Protein AF-A0A4S2GXY6-F1 (afdb_monomer_lite)

Structure (mmCIF, N/CA/C/O backbone):
data_AF-A0A4S2GXY6-F1
#
_entry.id   AF-A0A4S2GXY6-F1
#
loop_
_atom_site.group_PDB
_atom_site.id
_atom_site.type_symbol
_atom_site.label_atom_id
_atom_site.label_alt_id
_atom_site.label_comp_id
_atom_site.label_asym_id
_atom_site.label_entity_id
_atom_site.label_seq_id
_atom_site.pdbx_PDB_ins_code
_atom_site.Cartn_x
_atom_site.Cartn_y
_atom_site.Cartn_z
_atom_site.occupancy
_atom_site.B_iso_or_equiv
_atom_site.auth_seq_id
_atom_site.auth_comp_id
_atom_site.auth_asym_id
_atom_site.auth_atom_id
_atom_site.pdbx_PDB_model_num
ATOM 1 N N . MET A 1 1 ? -3.780 9.548 12.925 1.00 53.12 1 MET A N 1
ATOM 2 C CA . MET A 1 1 ? -4.988 9.550 12.071 1.00 53.12 1 MET A CA 1
ATOM 3 C C . MET A 1 1 ? -5.926 10.611 12.630 1.00 53.12 1 MET A C 1
ATOM 5 O O . MET A 1 1 ? -6.072 10.646 13.844 1.00 53.12 1 MET A O 1
ATOM 9 N N . SER A 1 2 ? -6.482 11.512 11.812 1.00 49.50 2 SER A N 1
ATOM 10 C CA . SER A 1 2 ? -7.586 12.372 12.271 1.00 49.50 2 SER A CA 1
ATOM 11 C C . SER A 1 2 ? -8.857 11.523 12.289 1.00 49.50 2 SER A C 1
ATOM 13 O O . SER A 1 2 ? -9.160 10.871 11.292 1.00 49.50 2 SER A O 1
ATOM 15 N N . PHE A 1 3 ? -9.547 11.464 13.427 1.00 54.38 3 PHE A N 1
ATOM 16 C CA . PHE A 1 3 ? -10.660 10.535 13.682 1.00 54.38 3 PHE A CA 1
ATOM 17 C C . PHE A 1 3 ? -12.036 11.108 13.309 1.00 54.38 3 PHE A C 1
ATOM 19 O O . PHE A 1 3 ? -13.063 10.526 13.643 1.00 54.38 3 PHE A O 1
ATOM 26 N N . SER A 1 4 ? -12.071 12.234 12.592 1.00 52.69 4 SER A N 1
ATOM 27 C CA . SER A 1 4 ? -13.301 12.934 12.202 1.00 52.69 4 SER A CA 1
ATOM 28 C C . SER A 1 4 ? -14.227 12.137 11.268 1.00 52.69 4 SER A C 1
ATOM 30 O O . SER A 1 4 ? -15.350 12.568 11.034 1.00 52.69 4 SER A O 1
ATOM 32 N N . GLY A 1 5 ? -13.789 10.985 10.746 1.00 51.19 5 GLY A N 1
ATOM 33 C CA . GLY A 1 5 ? -14.584 10.117 9.870 1.00 51.19 5 GLY A CA 1
ATOM 34 C C . GLY A 1 5 ? -15.418 9.041 10.577 1.00 51.19 5 GLY A C 1
ATOM 35 O O . GLY A 1 5 ? -16.299 8.474 9.951 1.00 51.19 5 GLY A O 1
ATOM 36 N N . LEU A 1 6 ? -15.206 8.745 11.862 1.00 57.12 6 LEU A N 1
ATOM 37 C CA . LEU A 1 6 ? -15.793 7.547 12.497 1.00 57.12 6 LEU A CA 1
ATOM 38 C C . LEU A 1 6 ? -17.309 7.603 12.773 1.00 57.12 6 LEU A C 1
ATOM 40 O O . LEU A 1 6 ? -17.884 6.614 13.220 1.00 57.12 6 LEU A O 1
ATOM 44 N N . SER A 1 7 ? -17.977 8.718 12.470 1.00 53.12 7 SER A N 1
ATOM 45 C CA . SER A 1 7 ? -19.410 8.918 12.727 1.00 53.12 7 SER A CA 1
ATOM 46 C C . SER A 1 7 ? -20.340 7.937 11.998 1.00 53.12 7 SER A C 1
ATOM 48 O O . SER A 1 7 ? -21.500 7.823 12.381 1.00 53.12 7 SER A O 1
ATOM 50 N N . GLY A 1 8 ? -19.854 7.207 10.987 1.00 62.56 8 GLY A N 1
ATOM 51 C CA . GLY A 1 8 ? -20.642 6.219 10.241 1.00 62.56 8 GLY A CA 1
ATOM 52 C C . GLY A 1 8 ? -20.784 4.839 10.900 1.00 62.56 8 GLY A C 1
ATOM 53 O O . GLY A 1 8 ? -21.610 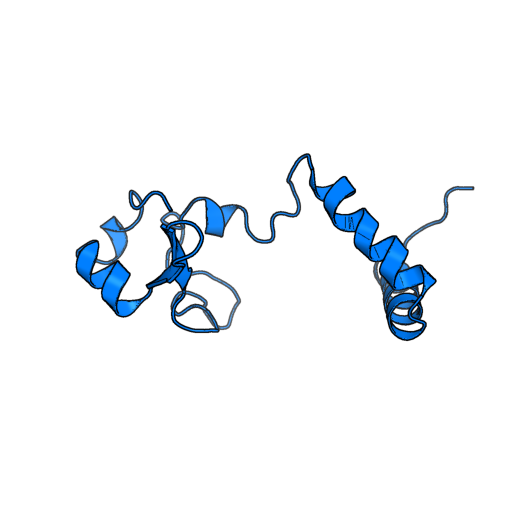4.053 10.451 1.00 62.56 8 GLY A O 1
ATOM 54 N N . LEU A 1 9 ? -20.003 4.525 11.942 1.00 72.62 9 LEU A N 1
ATOM 55 C CA . LEU A 1 9 ? -19.957 3.180 12.546 1.00 72.62 9 LEU A CA 1
ATOM 56 C C . LEU A 1 9 ? -20.809 3.022 13.816 1.00 72.62 9 LEU A C 1
ATOM 58 O O . LEU A 1 9 ? -20.922 1.916 14.333 1.00 72.62 9 LEU A O 1
ATOM 62 N N . GLY A 1 10 ? -21.392 4.107 14.338 1.00 79.62 10 GLY A N 1
ATOM 63 C CA . GLY A 1 10 ? -22.218 4.062 15.552 1.00 79.62 10 GLY A CA 1
ATOM 64 C C . GLY A 1 10 ? -21.467 3.688 16.840 1.00 79.62 10 GLY A C 1
ATOM 65 O O . GLY A 1 10 ? -22.111 3.379 17.836 1.00 79.62 10 GLY A O 1
ATOM 66 N N . MET A 1 11 ? -20.132 3.724 16.828 1.00 84.56 11 MET A N 1
ATOM 67 C CA . MET A 1 11 ? -19.259 3.412 17.966 1.00 84.56 11 MET A CA 1
ATOM 68 C C . MET A 1 11 ? -18.481 4.646 18.430 1.00 84.56 11 MET A C 1
ATOM 70 O O . MET A 1 11 ? -18.264 5.591 17.661 1.00 84.56 11 MET A O 1
ATOM 74 N N . SER A 1 12 ? -18.040 4.635 19.686 1.00 86.25 12 SER A N 1
ATOM 75 C CA . SER A 1 12 ? -17.139 5.655 20.223 1.00 86.25 12 SER A CA 1
ATOM 76 C C . SER A 1 12 ? -15.727 5.525 19.641 1.00 86.25 12 SER A C 1
ATOM 78 O O . SER A 1 12 ? -15.324 4.497 19.089 1.00 86.25 12 SER A O 1
ATOM 80 N N . LYS A 1 13 ? -14.936 6.594 19.772 1.00 83.69 13 LYS A N 1
ATOM 81 C CA . LYS A 1 13 ? -13.536 6.596 19.336 1.00 83.69 13 LYS A CA 1
ATOM 82 C C . LYS A 1 13 ? -12.709 5.587 20.136 1.00 83.69 13 LYS A C 1
ATOM 84 O O . LYS A 1 13 ? -11.816 4.954 19.578 1.00 83.69 13 LYS A O 1
ATOM 89 N N . GLU A 1 14 ? -12.986 5.469 21.427 1.00 88.31 14 GLU A N 1
ATOM 90 C CA . GLU A 1 14 ? -12.293 4.585 22.356 1.00 88.31 14 GLU A CA 1
ATOM 91 C C . GLU A 1 14 ? -12.541 3.117 21.995 1.00 88.31 14 GLU A C 1
ATOM 93 O O . GLU A 1 14 ? -11.585 2.348 21.916 1.00 88.31 14 GLU A O 1
ATOM 98 N N . GLU A 1 15 ? -13.789 2.757 21.681 1.00 89.94 15 GLU A N 1
ATOM 99 C CA . GLU A 1 15 ? -14.148 1.423 21.181 1.00 89.94 15 GLU A CA 1
ATOM 100 C C . GLU A 1 15 ? -13.466 1.129 19.844 1.00 89.94 15 GLU A C 1
ATOM 102 O O . GLU A 1 15 ? -12.828 0.088 19.700 1.00 89.94 15 GLU A O 1
ATOM 107 N N . PHE A 1 16 ? -13.498 2.075 18.897 1.00 87.62 16 PHE A N 1
ATOM 108 C CA . PHE A 1 16 ? -12.838 1.892 17.604 1.00 87.62 16 PHE A CA 1
ATOM 109 C C . PHE A 1 16 ? -11.331 1.654 17.749 1.00 87.62 16 PHE A C 1
ATOM 111 O O . PHE A 1 16 ? -10.753 0.804 17.068 1.00 87.62 16 PHE A O 1
ATOM 118 N N . ILE A 1 17 ? -10.674 2.423 18.622 1.00 89.06 17 ILE A N 1
ATOM 119 C CA . I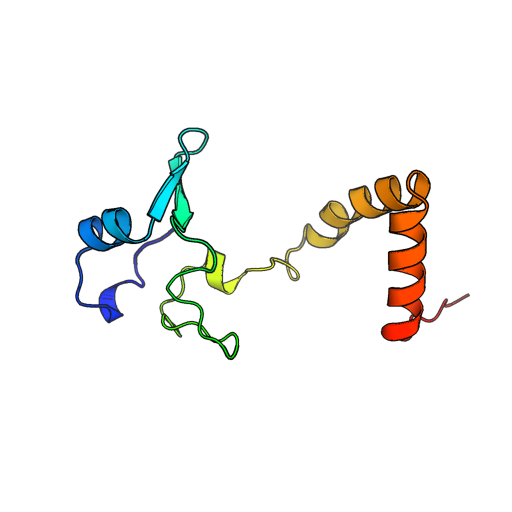LE A 1 17 ? -9.247 2.250 18.883 1.00 89.06 17 ILE A CA 1
ATOM 120 C C . ILE A 1 17 ? -8.993 0.887 19.520 1.00 89.06 17 ILE A C 1
ATOM 122 O O . ILE A 1 17 ? -8.097 0.192 19.060 1.00 89.06 17 ILE A O 1
ATOM 126 N N . ALA A 1 18 ? -9.769 0.505 20.534 1.00 91.75 18 ALA A N 1
ATOM 127 C CA . ALA A 1 18 ? -9.574 -0.748 21.256 1.00 91.75 18 ALA A CA 1
ATOM 128 C C . ALA A 1 18 ? -9.813 -1.995 20.390 1.00 91.75 18 ALA A C 1
ATOM 130 O O . ALA A 1 18 ? -9.143 -3.006 20.593 1.00 91.75 18 ALA A O 1
ATOM 131 N N . GLU A 1 19 ? -10.756 -1.934 19.449 1.00 91.75 19 GLU A N 1
ATOM 132 C CA . GLU A 1 19 ? -11.145 -3.081 18.624 1.00 91.75 19 GLU A CA 1
ATOM 133 C C . GLU A 1 19 ? -10.311 -3.205 17.337 1.00 91.75 19 GLU A C 1
ATOM 135 O O . GLU A 1 19 ? -9.928 -4.312 16.954 1.00 91.75 19 GLU A O 1
ATOM 140 N N . TYR A 1 20 ? -9.995 -2.084 16.674 1.00 91.50 20 TYR A N 1
ATOM 141 C CA . TYR A 1 20 ? -9.424 -2.105 15.318 1.00 91.50 20 TYR A CA 1
ATOM 142 C C . TYR A 1 20 ? -7.996 -1.573 15.216 1.00 91.50 20 TYR A C 1
ATOM 144 O O . TYR A 1 20 ? -7.331 -1.799 14.196 1.00 91.50 20 TYR A O 1
ATOM 152 N N . LEU A 1 21 ? -7.503 -0.834 16.213 1.00 91.44 21 LEU A N 1
ATOM 153 C 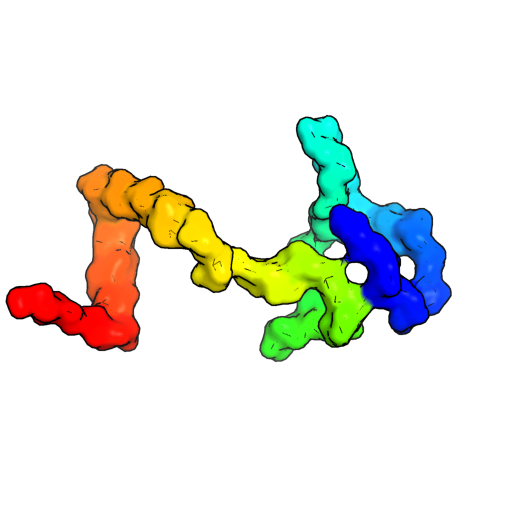CA . LEU A 1 21 ? -6.223 -0.138 16.123 1.00 91.44 21 LEU A CA 1
ATOM 154 C C . LEU A 1 21 ? -5.247 -0.534 17.232 1.00 91.44 21 LEU A C 1
ATOM 156 O O . LEU A 1 21 ? -5.592 -0.870 18.352 1.00 91.44 21 LEU A O 1
ATOM 160 N N . LYS A 1 22 ? -3.961 -0.405 16.920 1.00 91.56 22 LYS A N 1
ATOM 161 C CA . LYS A 1 22 ? -2.870 -0.522 17.880 1.00 91.56 22 LYS A CA 1
ATOM 162 C C . LYS A 1 22 ? -1.953 0.681 17.758 1.00 91.56 22 LYS A C 1
ATOM 164 O O . LYS A 1 22 ? -1.533 1.031 16.652 1.00 91.56 22 LYS A O 1
ATOM 169 N N . GLU A 1 23 ? -1.635 1.297 18.889 1.00 89.88 23 GLU A N 1
ATOM 170 C CA . GLU A 1 23 ? -0.652 2.373 18.956 1.00 89.88 23 GLU A CA 1
ATOM 171 C C . GLU A 1 23 ? 0.764 1.823 18.732 1.00 89.88 23 GLU A C 1
ATOM 173 O O . GLU A 1 23 ? 1.148 0.775 19.260 1.00 89.88 23 GLU A O 1
ATOM 178 N N . LYS A 1 24 ? 1.547 2.529 17.920 1.00 85.31 24 LYS A N 1
ATOM 179 C CA . LYS A 1 24 ? 2.971 2.295 17.724 1.00 85.31 24 LYS A CA 1
ATOM 180 C C . LYS A 1 24 ? 3.744 3.094 18.772 1.00 85.31 24 LYS A C 1
ATOM 182 O O . LYS A 1 24 ? 3.768 4.321 18.688 1.00 85.31 24 LYS A O 1
ATOM 187 N N . PRO A 1 25 ? 4.452 2.425 19.702 1.00 79.88 25 PRO A N 1
ATOM 188 C CA . PRO A 1 25 ? 5.161 3.113 20.782 1.00 79.88 25 PRO A CA 1
ATOM 189 C C . PRO A 1 25 ? 6.231 4.099 20.297 1.00 79.88 25 PRO A C 1
ATOM 191 O O . PRO A 1 25 ? 6.559 5.046 20.998 1.00 79.88 25 PRO A O 1
ATOM 194 N N . ALA A 1 26 ? 6.789 3.871 19.105 1.00 83.62 26 ALA A N 1
ATOM 195 C CA . ALA A 1 26 ? 7.898 4.659 18.575 1.00 83.62 26 ALA A CA 1
ATOM 196 C C . ALA A 1 26 ? 7.500 6.071 18.113 1.00 83.62 26 ALA A C 1
ATOM 198 O O . ALA A 1 26 ? 8.342 6.963 18.111 1.00 83.62 26 ALA A O 1
ATOM 199 N N . ASP A 1 27 ? 6.254 6.273 17.681 1.00 82.38 27 ASP A N 1
ATOM 200 C CA . ASP A 1 27 ? 5.817 7.527 17.053 1.00 82.38 27 ASP A CA 1
ATOM 201 C C . ASP A 1 27 ? 4.408 7.982 17.474 1.00 82.38 27 ASP A C 1
ATOM 203 O O . ASP A 1 27 ? 3.908 8.979 16.946 1.00 82.38 27 ASP A O 1
ATOM 207 N N . GLY A 1 28 ? 3.757 7.265 18.400 1.00 80.38 28 GLY A N 1
ATOM 208 C CA . GLY A 1 28 ? 2.399 7.557 18.872 1.00 80.38 28 GLY A CA 1
ATOM 209 C C . GLY A 1 28 ? 1.329 7.423 17.782 1.00 80.38 28 GLY A C 1
ATOM 210 O O . GLY A 1 28 ? 0.220 7.948 17.911 1.00 80.38 28 GLY A O 1
ATOM 211 N N . ARG A 1 29 ? 1.647 6.780 16.647 1.00 84.19 29 ARG A N 1
ATOM 212 C CA . ARG A 1 29 ? 0.700 6.601 15.539 1.00 84.19 29 ARG A CA 1
ATOM 213 C C . ARG A 1 29 ? -0.065 5.300 15.695 1.00 84.19 29 ARG A C 1
ATOM 215 O O . ARG A 1 29 ? 0.464 4.292 16.137 1.00 84.19 29 ARG A O 1
ATOM 222 N N . TYR A 1 30 ? -1.304 5.290 15.228 1.00 86.88 30 TYR A N 1
ATOM 223 C CA . TYR A 1 30 ? -2.114 4.080 15.191 1.00 86.88 30 TYR A CA 1
ATOM 224 C C . TYR A 1 30 ? -1.936 3.327 13.873 1.00 86.88 30 TYR A C 1
ATOM 226 O O . TYR A 1 30 ? -1.852 3.929 12.799 1.00 86.88 30 TYR A O 1
ATOM 234 N N . THR A 1 31 ? -1.925 2.002 13.957 1.00 88.62 31 THR A N 1
ATOM 235 C CA . THR A 1 31 ? -2.037 1.091 12.811 1.00 88.62 31 THR A CA 1
ATOM 236 C C . THR A 1 31 ? -3.149 0.085 13.027 1.00 88.62 31 THR A C 1
ATOM 238 O O . THR A 1 31 ? -3.531 -0.142 14.168 1.00 88.62 31 THR A O 1
ATOM 241 N N . THR A 1 32 ? -3.644 -0.536 11.955 1.00 91.12 32 THR A N 1
ATOM 242 C CA . THR A 1 32 ? -4.643 -1.603 12.074 1.00 91.12 32 THR A CA 1
ATOM 243 C C . THR A 1 32 ? -4.087 -2.765 12.892 1.00 91.12 32 THR A C 1
ATOM 245 O O . THR A 1 32 ? -2.928 -3.159 12.722 1.00 91.12 32 THR A O 1
ATOM 248 N N . GLN A 1 33 ? -4.911 -3.293 13.791 1.00 92.50 33 GLN A N 1
ATOM 249 C CA . GLN A 1 33 ? -4.571 -4.447 14.613 1.00 92.50 33 GLN A CA 1
ATOM 250 C C . GLN A 1 33 ? -4.559 -5.736 13.784 1.00 92.50 33 GLN A C 1
ATOM 252 O O . GLN A 1 33 ? -3.625 -6.532 13.907 1.00 92.50 33 GLN A O 1
ATOM 257 N N . HIS A 1 34 ? -5.539 -5.905 12.894 1.00 91.62 34 HIS A N 1
ATOM 258 C CA . HIS A 1 34 ? -5.677 -7.088 12.050 1.00 91.62 34 HIS A CA 1
ATOM 259 C C . HIS A 1 34 ? -5.138 -6.868 10.630 1.00 91.62 34 HIS A C 1
ATOM 261 O O . HIS A 1 34 ? -5.027 -5.738 10.126 1.00 91.62 34 HIS A O 1
ATOM 267 N N . ARG A 1 35 ? -4.735 -7.981 10.005 1.00 90.56 35 ARG A N 1
ATOM 268 C CA . ARG A 1 35 ? -4.292 -8.062 8.609 1.00 90.56 35 ARG A CA 1
ATOM 269 C C . ARG A 1 35 ? -4.906 -9.311 7.961 1.00 90.56 35 ARG A C 1
ATOM 271 O O . ARG A 1 35 ? -4.663 -10.397 8.486 1.00 90.56 35 ARG A O 1
ATOM 278 N N . PRO A 1 36 ? -5.620 -9.191 6.826 1.00 90.25 36 PRO A N 1
ATOM 279 C CA . PRO A 1 36 ? -5.992 -7.946 6.135 1.00 90.25 36 PRO A CA 1
ATOM 280 C C . PRO A 1 36 ? -6.819 -6.996 7.024 1.00 90.25 36 PRO A C 1
ATOM 282 O O . PRO A 1 36 ? -7.268 -7.383 8.094 1.00 90.25 36 PRO A O 1
ATOM 285 N N . CYS A 1 37 ? -6.928 -5.725 6.629 1.00 91.62 37 CYS A N 1
ATOM 286 C CA . CYS A 1 37 ? -7.713 -4.729 7.369 1.00 91.62 37 CYS A CA 1
ATOM 287 C C . CYS A 1 37 ? -9.171 -5.199 7.510 1.00 91.62 37 CYS A C 1
ATOM 289 O O . CYS A 1 37 ? -9.756 -5.612 6.514 1.00 91.62 37 CYS A O 1
ATOM 291 N N . ASP A 1 38 ? -9.777 -5.067 8.693 1.00 92.50 38 ASP A N 1
ATOM 292 C CA . ASP A 1 38 ? -11.159 -5.521 8.962 1.00 92.50 38 ASP A CA 1
ATOM 293 C C . ASP A 1 38 ? -12.220 -4.828 8.083 1.00 92.50 38 ASP A C 1
ATOM 295 O O . ASP A 1 38 ? -13.316 -5.345 7.829 1.00 92.50 38 ASP A O 1
ATOM 299 N N . PHE A 1 39 ? -11.866 -3.642 7.581 1.00 92.25 39 PHE A N 1
ATOM 300 C CA . PHE A 1 39 ? -12.689 -2.833 6.690 1.00 92.25 39 PHE A CA 1
ATOM 301 C C . PHE A 1 39 ? -12.444 -3.111 5.204 1.00 92.25 39 PHE A C 1
ATOM 303 O O . PHE A 1 39 ? -13.025 -2.402 4.389 1.00 92.25 39 PHE A O 1
ATOM 310 N N . LEU A 1 40 ? -11.571 -4.054 4.837 1.00 92.88 40 LEU A N 1
ATOM 311 C CA . LEU A 1 40 ? -11.334 -4.448 3.447 1.00 92.88 40 LEU A CA 1
ATOM 312 C C . LEU A 1 40 ? -12.287 -5.584 3.057 1.00 92.88 40 LEU A C 1
ATOM 314 O O . LEU A 1 40 ? -12.310 -6.623 3.716 1.00 92.88 40 LEU A O 1
ATOM 318 N N . ASP A 1 41 ? -13.041 -5.394 1.980 1.00 93.50 41 ASP A N 1
ATOM 319 C CA . ASP A 1 41 ? -13.907 -6.419 1.400 1.00 93.50 41 ASP A CA 1
ATOM 320 C C . ASP A 1 41 ? -13.178 -7.258 0.341 1.00 93.50 41 ASP A C 1
ATOM 322 O O . ASP A 1 41 ? -12.098 -6.911 -0.144 1.00 93.50 41 ASP A O 1
ATOM 326 N N . ALA A 1 42 ? -13.771 -8.400 -0.018 1.00 93.69 42 ALA A N 1
ATOM 327 C CA . ALA A 1 42 ? -13.178 -9.366 -0.947 1.00 93.69 42 ALA A CA 1
ATOM 328 C C . ALA A 1 42 ? -12.997 -8.821 -2.376 1.00 93.69 42 ALA A C 1
ATOM 330 O O . ALA A 1 42 ? -12.139 -9.301 -3.113 1.00 93.69 42 ALA A O 1
ATOM 331 N N . ASP A 1 43 ? -13.787 -7.818 -2.762 1.00 93.94 43 ASP A N 1
ATOM 332 C CA . ASP A 1 43 ? -13.679 -7.112 -4.041 1.00 93.94 43 ASP A CA 1
ATOM 333 C C . ASP A 1 43 ? -12.637 -5.975 -4.019 1.00 93.94 43 ASP A C 1
ATOM 335 O O . ASP A 1 43 ? -12.435 -5.292 -5.022 1.00 93.94 43 ASP A O 1
ATOM 339 N N . GLY A 1 44 ? -11.961 -5.771 -2.883 1.00 89.12 44 GLY A N 1
ATOM 340 C CA . GLY A 1 44 ? -10.984 -4.705 -2.677 1.00 89.12 44 GLY A CA 1
ATOM 341 C C . GLY A 1 44 ? -11.590 -3.359 -2.273 1.00 89.12 44 GLY A C 1
ATOM 342 O O . GLY A 1 44 ? -10.844 -2.391 -2.097 1.00 89.12 44 GLY A O 1
ATOM 343 N N . SER A 1 45 ? -12.912 -3.271 -2.104 1.00 91.69 45 SER A N 1
ATOM 344 C CA . SER A 1 45 ? -13.564 -2.071 -1.585 1.00 91.69 45 SER A CA 1
ATOM 345 C C . SER A 1 45 ? -13.355 -1.923 -0.072 1.00 91.69 45 SER A C 1
ATOM 347 O O . SER A 1 45 ? -12.922 -2.846 0.622 1.00 91.69 45 SER A O 1
ATOM 349 N N . CYS A 1 46 ? -13.587 -0.714 0.451 1.00 92.12 46 CYS A N 1
ATOM 350 C CA . CYS A 1 46 ? -13.443 -0.433 1.875 1.00 92.12 46 CYS A CA 1
ATOM 351 C C . CYS A 1 46 ? -14.788 -0.054 2.493 1.00 92.12 46 CYS A C 1
ATOM 353 O O . CYS A 1 46 ? -15.375 0.953 2.094 1.00 92.12 46 CYS A O 1
ATOM 355 N N . LYS A 1 47 ? -15.201 -0.776 3.540 1.00 90.50 47 LYS A N 1
ATOM 356 C CA . LYS A 1 47 ? -16.459 -0.567 4.284 1.00 90.50 47 LYS A CA 1
ATOM 357 C C . LYS A 1 47 ? -16.624 0.845 4.847 1.00 90.50 47 LYS A C 1
ATOM 359 O O . LYS A 1 47 ? -17.740 1.295 5.067 1.00 90.50 47 LYS A O 1
ATOM 364 N N . LEU A 1 48 ? -15.519 1.560 5.075 1.00 88.31 48 LEU A N 1
ATOM 365 C CA . LEU A 1 48 ? -15.548 2.948 5.544 1.00 88.31 48 LEU A CA 1
ATOM 366 C C . LEU A 1 48 ? -15.974 3.943 4.448 1.00 88.31 48 LEU A C 1
ATOM 368 O O . LEU A 1 48 ? -16.323 5.074 4.770 1.00 88.31 48 LEU A O 1
ATOM 372 N N . GLY A 1 49 ? -15.917 3.579 3.163 1.00 88.19 49 GLY A N 1
ATOM 373 C CA . GLY A 1 49 ? -16.325 4.452 2.057 1.00 88.19 49 GLY A CA 1
ATOM 374 C C . GLY A 1 49 ? -15.660 5.837 2.096 1.00 88.19 49 GLY A C 1
ATOM 375 O O . GLY A 1 49 ? -14.431 5.962 2.095 1.00 88.19 49 GLY A O 1
ATOM 376 N N . GLU A 1 50 ? -16.468 6.895 2.160 1.00 86.12 50 GLU A N 1
ATOM 377 C CA . GLU A 1 50 ? -15.999 8.290 2.215 1.00 86.12 50 GLU A CA 1
ATOM 378 C C . GLU A 1 50 ? -15.384 8.693 3.562 1.00 86.12 50 GLU A C 1
ATOM 380 O O . GLU A 1 50 ? -14.586 9.637 3.640 1.00 86.12 50 GLU A O 1
ATOM 385 N N . HIS A 1 51 ? -15.678 7.925 4.610 1.00 85.25 51 HIS A N 1
ATOM 386 C CA . HIS A 1 51 ? -15.200 8.129 5.974 1.00 85.25 51 HIS A CA 1
ATOM 387 C C . HIS A 1 51 ? -13.775 7.614 6.216 1.00 85.25 51 HIS A C 1
ATOM 389 O O . HIS A 1 51 ? -13.260 7.697 7.334 1.00 85.25 51 HIS A O 1
ATOM 395 N N . ARG A 1 52 ? -13.112 7.092 5.177 1.00 87.12 52 ARG A N 1
ATOM 396 C CA . ARG A 1 52 ? -11.713 6.659 5.248 1.00 87.12 52 ARG A CA 1
ATOM 397 C C . ARG A 1 52 ? -10.820 7.774 5.816 1.00 87.12 52 ARG A C 1
ATOM 399 O O . ARG A 1 52 ? -10.878 8.905 5.328 1.00 87.12 52 ARG A O 1
ATOM 406 N N . PRO A 1 53 ? -9.933 7.468 6.781 1.00 84.62 53 PRO A N 1
ATOM 407 C CA . PRO A 1 53 ? -8.896 8.401 7.198 1.00 84.62 53 PRO A CA 1
ATOM 408 C C . PR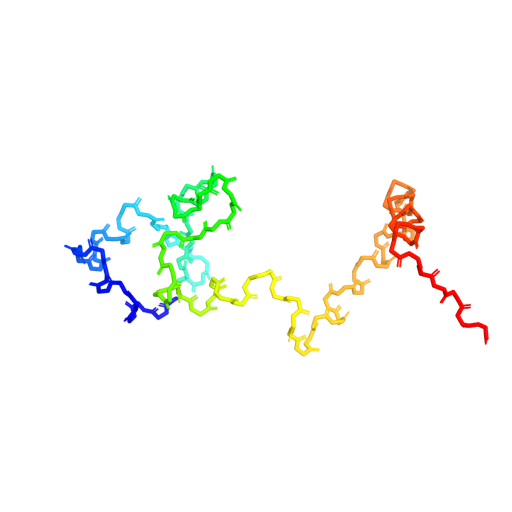O A 1 53 ? -8.025 8.821 6.012 1.00 84.62 53 PRO A C 1
ATOM 410 O O . PRO A 1 53 ? -7.796 8.034 5.094 1.00 84.62 53 PRO A O 1
ATOM 413 N N . GLU A 1 54 ? -7.456 10.024 6.070 1.00 86.19 54 GLU A N 1
ATOM 414 C CA . GLU A 1 54 ? -6.617 10.567 4.991 1.00 86.19 54 GLU A CA 1
ATOM 415 C C . GLU A 1 54 ? -5.464 9.630 4.593 1.00 86.19 54 GLU A C 1
ATOM 417 O O . GLU A 1 54 ? -5.169 9.438 3.417 1.00 86.19 54 GLU A O 1
ATOM 422 N N . SER A 1 55 ? -4.858 8.954 5.571 1.00 86.44 55 SER A N 1
ATOM 423 C CA . SER A 1 55 ? -3.819 7.949 5.331 1.00 86.44 55 SER A CA 1
ATOM 424 C C . SER A 1 55 ? -4.314 6.749 4.518 1.00 86.44 55 SER A C 1
ATOM 426 O O . SER A 1 55 ? -3.564 6.175 3.737 1.00 86.44 55 SER A O 1
ATOM 428 N N . CYS A 1 56 ? -5.572 6.345 4.706 1.00 89.38 56 CYS A N 1
ATOM 429 C CA . CYS A 1 56 ? -6.184 5.262 3.940 1.00 89.38 56 CYS A CA 1
ATOM 430 C C . CYS A 1 56 ? -6.559 5.727 2.530 1.00 89.38 56 CYS A C 1
ATOM 432 O O . CYS A 1 56 ? -6.440 4.941 1.599 1.00 89.38 56 CYS A O 1
ATOM 434 N N . LYS A 1 57 ? -6.975 6.991 2.363 1.00 88.94 57 LYS A N 1
ATOM 435 C CA . LYS A 1 57 ? -7.272 7.577 1.044 1.00 88.94 57 LYS A CA 1
ATOM 436 C C . LYS A 1 57 ? -6.022 7.699 0.177 1.00 88.94 57 LYS A C 1
ATOM 438 O O . LYS A 1 57 ? -6.087 7.426 -1.013 1.00 88.94 57 LYS A O 1
ATOM 443 N N . LYS A 1 58 ? -4.893 8.073 0.785 1.00 88.94 58 LYS A N 1
ATOM 444 C CA . LYS A 1 58 ? -3.617 8.233 0.081 1.00 88.94 58 LYS A CA 1
ATOM 445 C C . LYS A 1 58 ? -2.882 6.923 -0.176 1.00 88.94 58 LYS A C 1
ATOM 447 O O . LYS A 1 58 ? -2.006 6.909 -1.025 1.00 88.94 58 LYS A O 1
ATOM 452 N N . PHE A 1 59 ? -3.183 5.833 0.533 1.00 87.56 59 PHE A N 1
ATOM 453 C CA . PHE A 1 59 ? -2.531 4.537 0.306 1.00 87.56 59 PHE A CA 1
ATOM 454 C C . PHE A 1 59 ? -2.813 4.021 -1.124 1.00 87.56 59 PHE A C 1
ATOM 456 O O . PHE A 1 59 ? -3.969 4.068 -1.539 1.00 87.56 59 PHE A O 1
ATOM 463 N N . PRO A 1 60 ? -1.818 3.504 -1.883 1.00 89.69 60 PRO A N 1
ATOM 464 C CA . PRO A 1 60 ? -0.445 3.138 -1.495 1.00 89.69 60 PRO A CA 1
ATOM 465 C C . PRO A 1 60 ? 0.617 4.249 -1.649 1.00 89.69 60 PRO A C 1
ATOM 467 O O . PRO A 1 60 ? 1.812 3.962 -1.750 1.00 89.69 60 PRO A O 1
ATOM 470 N N . TYR A 1 61 ? 0.202 5.514 -1.619 1.00 89.75 61 TYR A N 1
ATOM 471 C CA . TYR A 1 61 ? 1.039 6.719 -1.659 1.00 89.75 61 TYR A CA 1
ATOM 472 C C . TYR A 1 61 ? 1.846 6.839 -2.953 1.00 89.75 61 TYR A C 1
ATOM 474 O O . TYR A 1 61 ? 3.023 7.199 -2.942 1.00 89.75 61 TYR A O 1
ATOM 482 N N . THR A 1 62 ? 1.232 6.488 -4.081 1.00 88.44 62 THR A N 1
ATOM 483 C CA . THR A 1 62 ? 1.872 6.517 -5.406 1.00 88.44 62 THR A CA 1
ATOM 484 C C . THR A 1 62 ? 1.891 7.902 -6.048 1.00 88.44 62 THR A C 1
ATOM 486 O O . THR A 1 62 ? 2.651 8.115 -6.984 1.00 88.44 62 THR A O 1
ATOM 489 N N . ASP A 1 63 ? 1.090 8.838 -5.549 1.00 88.12 63 ASP A N 1
ATOM 490 C CA . ASP A 1 63 ? 0.894 10.199 -6.064 1.00 88.12 63 ASP A CA 1
ATOM 491 C C . ASP A 1 63 ? 1.600 11.277 -5.220 1.00 88.12 63 ASP A C 1
ATOM 493 O O . ASP A 1 63 ? 1.273 12.459 -5.301 1.00 88.12 63 ASP A O 1
ATOM 497 N N . GLN A 1 64 ? 2.561 10.884 -4.382 1.00 88.81 64 GLN A N 1
ATOM 498 C CA . GLN A 1 64 ? 3.273 11.824 -3.519 1.00 88.81 64 GLN A CA 1
ATOM 499 C C . GLN A 1 64 ? 4.434 12.510 -4.267 1.00 88.81 64 GLN A C 1
ATOM 501 O O . GLN A 1 64 ? 5.101 11.848 -5.070 1.00 88.81 64 GLN A O 1
ATOM 506 N N . PRO A 1 65 ? 4.740 13.794 -3.991 1.00 89.44 65 PRO A N 1
ATOM 507 C CA . PRO A 1 65 ? 5.841 14.519 -4.640 1.00 89.44 65 PRO A CA 1
ATOM 508 C C . PRO A 1 65 ? 7.194 13.797 -4.535 1.00 89.44 65 PRO A C 1
ATOM 510 O O . PRO A 1 65 ? 7.956 13.705 -5.494 1.00 89.44 65 PRO A O 1
ATOM 513 N N . GLU A 1 66 ? 7.468 13.220 -3.371 1.00 87.94 66 GLU A N 1
ATOM 514 C CA . GLU A 1 66 ? 8.680 12.474 -3.040 1.00 87.94 66 GLU A CA 1
ATOM 515 C C . GLU A 1 66 ? 8.664 11.014 -3.521 1.00 87.94 66 GLU A C 1
ATOM 517 O O . GLU A 1 66 ? 9.637 10.281 -3.305 1.00 87.94 66 GLU A O 1
ATOM 522 N N . ARG A 1 67 ? 7.593 10.562 -4.194 1.00 88.31 67 ARG A N 1
ATOM 523 C CA . ARG A 1 67 ? 7.455 9.159 -4.599 1.00 88.31 67 ARG A CA 1
ATOM 524 C C . ARG A 1 67 ? 8.618 8.717 -5.475 1.00 88.31 67 ARG A C 1
ATOM 526 O O . ARG A 1 67 ? 9.171 7.659 -5.206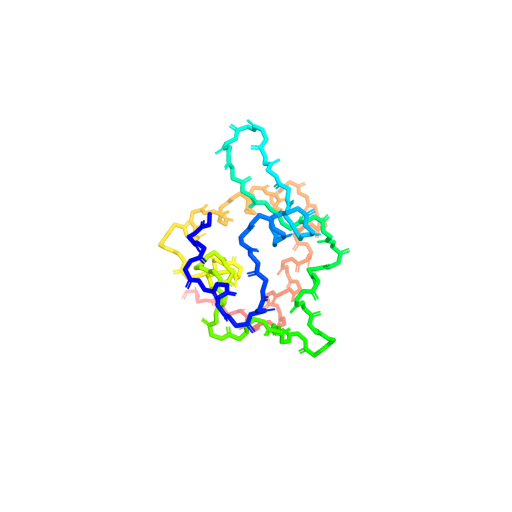 1.00 88.31 67 ARG A O 1
ATOM 533 N N . LEU A 1 68 ? 9.044 9.522 -6.451 1.00 85.75 68 LEU A N 1
ATOM 534 C CA . LEU A 1 68 ? 10.186 9.184 -7.313 1.00 85.75 68 LEU A CA 1
ATOM 535 C C . LEU A 1 68 ? 11.462 8.916 -6.507 1.00 85.75 68 LEU A C 1
ATOM 537 O O . LEU A 1 68 ? 12.130 7.916 -6.748 1.00 85.75 68 LEU A O 1
ATOM 541 N N . HIS A 1 69 ? 11.750 9.749 -5.504 1.00 88.19 69 HIS A N 1
ATOM 542 C CA . HIS A 1 69 ? 12.916 9.561 -4.644 1.00 88.19 69 HIS A CA 1
ATOM 543 C C . HIS A 1 69 ? 12.826 8.257 -3.842 1.00 88.19 69 HIS A C 1
ATOM 545 O O . HIS A 1 69 ? 13.798 7.515 -3.750 1.00 88.19 69 HIS A O 1
ATOM 551 N N . SER A 1 70 ? 11.641 7.929 -3.313 1.00 84.44 70 SER A N 1
ATOM 552 C CA . SER A 1 70 ? 11.434 6.674 -2.574 1.00 84.44 70 SER A CA 1
ATOM 553 C C . SER A 1 70 ? 11.644 5.409 -3.419 1.00 84.44 70 SER A C 1
ATOM 555 O O . SER A 1 70 ? 11.862 4.339 -2.858 1.00 84.44 70 SER A O 1
ATOM 557 N N . LEU A 1 71 ? 11.586 5.520 -4.752 1.00 87.19 71 LEU A N 1
ATOM 558 C CA . LEU A 1 71 ? 11.801 4.402 -5.672 1.00 87.19 71 LEU A CA 1
ATOM 559 C C . LEU A 1 71 ? 13.282 4.202 -6.022 1.00 87.19 71 LEU A C 1
ATOM 561 O O . LEU A 1 71 ? 13.617 3.156 -6.574 1.00 87.19 71 LEU A O 1
ATOM 565 N N . TYR A 1 72 ? 14.174 5.151 -5.709 1.00 89.06 72 TYR A N 1
ATOM 566 C CA . TYR A 1 72 ? 15.595 5.018 -6.050 1.00 89.06 72 TYR A CA 1
ATOM 567 C C . TYR A 1 72 ? 16.274 3.844 -5.346 1.00 89.06 72 TYR A C 1
ATOM 569 O O . TYR A 1 72 ? 17.082 3.166 -5.972 1.00 89.06 72 TYR A O 1
ATOM 577 N N . SER A 1 73 ? 15.875 3.516 -4.116 1.00 90.56 73 SER A N 1
ATOM 578 C CA . SER A 1 73 ? 16.377 2.322 -3.419 1.00 90.56 73 SER A CA 1
ATOM 579 C C . SER A 1 73 ? 16.042 1.018 -4.150 1.00 90.56 73 SER A C 1
ATOM 581 O O . SER A 1 73 ? 16.724 0.010 -3.980 1.00 90.56 73 SER A O 1
ATOM 583 N N . MET A 1 74 ? 15.019 1.015 -5.013 1.00 91.75 74 MET A N 1
ATOM 584 C CA . MET A 1 74 ? 14.739 -0.146 -5.853 1.00 91.75 74 MET A CA 1
ATOM 585 C C . MET A 1 74 ? 15.783 -0.314 -6.956 1.00 91.75 74 MET A C 1
ATOM 587 O O . MET A 1 74 ? 16.074 -1.448 -7.314 1.00 91.75 74 MET A O 1
ATOM 591 N N . LEU A 1 75 ? 16.391 0.769 -7.455 1.00 91.25 75 LEU A N 1
ATOM 592 C CA . LEU A 1 75 ? 17.508 0.674 -8.402 1.00 91.25 75 LEU A CA 1
ATOM 593 C C . LEU A 1 75 ? 18.724 0.010 -7.750 1.00 91.25 75 LEU A C 1
ATOM 595 O O . LEU A 1 75 ? 19.306 -0.888 -8.349 1.00 91.25 75 LEU A O 1
ATOM 599 N N . GLU A 1 76 ? 19.033 0.375 -6.503 1.00 93.06 76 GLU A N 1
ATOM 600 C CA . GLU A 1 76 ? 20.101 -0.257 -5.715 1.00 93.06 76 GLU A CA 1
ATOM 601 C C . GLU A 1 76 ? 19.834 -1.761 -5.523 1.00 93.06 76 GLU A C 1
ATOM 603 O O . GLU A 1 76 ? 20.718 -2.598 -5.705 1.00 93.06 76 GLU A O 1
ATOM 608 N N . ALA A 1 77 ? 18.586 -2.131 -5.212 1.00 94.94 77 ALA A N 1
ATOM 609 C CA . ALA A 1 77 ? 18.197 -3.533 -5.069 1.00 94.94 77 ALA A CA 1
ATOM 610 C C . ALA A 1 77 ? 18.287 -4.316 -6.393 1.00 94.94 77 ALA A C 1
ATOM 612 O O . ALA A 1 77 ? 18.712 -5.473 -6.393 1.00 94.94 77 ALA A O 1
ATOM 613 N N . ILE A 1 78 ? 17.895 -3.703 -7.513 1.00 96.19 78 ILE A N 1
ATOM 614 C CA . ILE A 1 78 ? 17.965 -4.295 -8.859 1.00 96.19 78 ILE A CA 1
ATOM 615 C C . ILE A 1 78 ? 19.416 -4.522 -9.292 1.00 96.19 78 ILE A C 1
ATOM 617 O O . ILE A 1 78 ? 19.696 -5.525 -9.942 1.00 96.19 78 ILE A O 1
ATOM 621 N N . GLU A 1 79 ? 20.326 -3.614 -8.935 1.00 95.81 79 GLU A N 1
ATOM 622 C CA . GLU A 1 79 ? 21.745 -3.711 -9.286 1.00 95.81 79 GLU A CA 1
ATOM 623 C C . GLU A 1 79 ? 22.427 -4.917 -8.624 1.00 95.81 79 GLU A C 1
ATOM 625 O O . GLU A 1 79 ? 23.259 -5.579 -9.242 1.00 95.81 79 GLU A O 1
ATOM 630 N N . VAL A 1 80 ? 22.052 -5.235 -7.381 1.00 97.19 80 VAL A N 1
ATOM 631 C CA . VAL A 1 80 ? 22.712 -6.286 -6.589 1.00 97.19 80 VAL A CA 1
ATOM 632 C C . VAL A 1 80 ? 21.985 -7.635 -6.658 1.00 97.19 80 VAL A C 1
ATOM 634 O O . VAL A 1 80 ? 22.625 -8.685 -6.576 1.00 97.19 80 VAL A O 1
ATOM 637 N N . CYS A 1 81 ? 20.654 -7.651 -6.786 1.00 97.75 81 CYS A N 1
ATOM 638 C CA . CYS A 1 81 ? 19.858 -8.877 -6.707 1.00 97.75 81 CYS A CA 1
ATOM 639 C C . CYS A 1 81 ? 19.342 -9.332 -8.087 1.00 97.75 81 CYS A C 1
ATOM 641 O O . CYS A 1 81 ? 18.440 -8.697 -8.644 1.00 97.75 81 CYS A O 1
ATOM 643 N N . PRO A 1 82 ? 19.787 -10.495 -8.611 1.00 97.62 82 PRO A N 1
ATOM 644 C CA . PRO A 1 82 ? 19.353 -10.981 -9.925 1.00 97.62 82 PRO A CA 1
ATOM 645 C C . PRO A 1 82 ? 17.853 -11.308 -9.978 1.00 97.62 82 PRO A C 1
ATOM 647 O O . PRO A 1 82 ? 17.226 -11.180 -11.027 1.00 97.62 82 PRO A O 1
ATOM 650 N N . VAL A 1 83 ? 17.251 -11.689 -8.846 1.00 98.06 83 VAL A N 1
ATOM 651 C CA . VAL A 1 83 ? 15.801 -11.928 -8.757 1.00 98.06 83 VAL A CA 1
ATOM 652 C C . VAL A 1 83 ? 15.026 -10.619 -8.907 1.00 98.06 83 VAL A C 1
ATOM 654 O O . VAL A 1 83 ? 14.044 -10.574 -9.644 1.00 98.06 83 VAL A O 1
ATOM 657 N N . ALA A 1 84 ? 15.473 -9.545 -8.246 1.00 97.06 84 ALA A N 1
ATOM 658 C CA . ALA A 1 84 ? 14.845 -8.232 -8.375 1.00 97.06 84 ALA A CA 1
ATOM 659 C C . ALA A 1 84 ? 14.957 -7.709 -9.815 1.00 97.06 84 ALA A C 1
ATOM 661 O O . ALA A 1 84 ? 13.963 -7.244 -10.371 1.00 97.06 84 ALA A O 1
ATOM 662 N N . PHE A 1 85 ? 16.128 -7.862 -10.443 1.00 96.69 85 PHE A N 1
ATOM 663 C CA . PHE A 1 85 ? 16.331 -7.525 -11.852 1.00 96.69 85 PHE A CA 1
ATOM 664 C C . PHE A 1 85 ? 15.343 -8.247 -12.778 1.00 96.69 85 PHE A C 1
ATOM 666 O O . PHE A 1 85 ? 14.635 -7.600 -13.548 1.00 96.69 85 PHE A O 1
ATOM 673 N N . GLU A 1 86 ? 15.230 -9.572 -12.662 1.00 97.81 86 GLU A N 1
ATOM 674 C CA . GLU A 1 86 ? 14.330 -10.372 -13.501 1.00 97.81 86 GLU A CA 1
ATOM 675 C C . GLU A 1 86 ? 12.856 -9.977 -13.313 1.00 97.81 86 GLU A C 1
ATOM 677 O O . GLU A 1 86 ? 12.109 -9.877 -14.290 1.00 97.81 86 GLU A O 1
ATOM 682 N N . ILE A 1 87 ? 12.428 -9.699 -12.073 1.00 96.81 87 ILE A N 1
ATOM 683 C CA . ILE A 1 87 ? 11.077 -9.186 -11.793 1.00 96.81 87 ILE A CA 1
ATOM 684 C C . ILE A 1 87 ? 10.844 -7.883 -12.567 1.00 96.81 87 ILE A C 1
ATOM 686 O O . ILE A 1 87 ? 9.838 -7.751 -13.263 1.00 96.81 87 ILE A O 1
ATOM 690 N N . TYR A 1 88 ? 11.784 -6.940 -12.508 1.00 94.94 88 TYR A N 1
ATOM 691 C CA . TYR A 1 88 ? 11.659 -5.659 -13.201 1.00 94.94 88 TYR A CA 1
ATOM 692 C C . TYR A 1 88 ? 11.657 -5.785 -14.723 1.00 94.94 88 TYR A C 1
ATOM 694 O O . TYR A 1 88 ? 10.866 -5.112 -15.385 1.00 94.94 88 TYR A O 1
ATOM 702 N N . GLU A 1 89 ? 12.492 -6.651 -15.293 1.00 95.31 89 GLU A N 1
ATOM 703 C CA . GLU A 1 89 ? 12.500 -6.906 -16.737 1.00 95.31 89 GLU A CA 1
ATOM 704 C C . GLU A 1 89 ? 11.172 -7.500 -17.225 1.00 95.31 89 GLU A C 1
ATOM 706 O O . GLU A 1 89 ? 10.696 -7.152 -18.310 1.00 95.31 89 GLU A O 1
ATOM 711 N N . ARG A 1 90 ? 10.514 -8.341 -16.418 1.00 96.94 90 ARG A N 1
ATOM 712 C CA . ARG A 1 90 ? 9.161 -8.835 -16.722 1.00 96.94 90 ARG A CA 1
ATOM 713 C C . ARG A 1 90 ? 8.116 -7.727 -16.649 1.00 96.94 90 ARG A C 1
ATOM 715 O O . ARG A 1 90 ? 7.338 -7.590 -17.591 1.00 96.94 90 ARG A O 1
ATOM 722 N N . LEU A 1 91 ? 8.146 -6.895 -15.606 1.00 95.12 91 LEU A N 1
ATOM 723 C CA . LEU A 1 91 ? 7.224 -5.761 -15.469 1.00 95.12 91 LEU A CA 1
ATOM 724 C C . LEU A 1 91 ? 7.373 -4.772 -16.635 1.00 95.12 91 LEU A C 1
ATOM 726 O O . LEU A 1 91 ? 6.378 -4.306 -17.184 1.00 95.12 91 LEU A O 1
ATOM 730 N N . LYS A 1 92 ? 8.604 -4.489 -17.085 1.00 93.88 92 LYS A N 1
ATOM 731 C CA . LYS A 1 92 ? 8.841 -3.648 -18.272 1.00 93.88 92 LYS A CA 1
ATOM 732 C C . LYS A 1 92 ? 8.124 -4.190 -19.510 1.00 93.88 92 LYS A C 1
ATOM 734 O O . LYS A 1 92 ? 7.567 -3.401 -20.269 1.00 93.88 92 LYS A O 1
ATOM 739 N N . LYS A 1 93 ? 8.115 -5.512 -19.712 1.00 94.94 93 LYS A N 1
ATOM 740 C CA . LYS A 1 93 ? 7.390 -6.150 -20.824 1.00 94.94 93 LYS A CA 1
ATOM 741 C C . LYS A 1 93 ? 5.875 -6.050 -20.638 1.00 94.94 93 LYS A C 1
ATOM 743 O O . LYS A 1 93 ? 5.192 -5.655 -21.576 1.00 94.94 93 LYS A O 1
ATOM 748 N N . GLU A 1 94 ? 5.372 -6.356 -19.443 1.00 96.69 94 GLU A N 1
ATOM 749 C CA . GLU A 1 94 ? 3.938 -6.338 -19.113 1.00 96.69 94 GLU A CA 1
ATOM 750 C C . GLU A 1 94 ? 3.307 -4.951 -19.303 1.00 96.69 94 GLU A C 1
ATOM 752 O O . GLU A 1 94 ? 2.267 -4.821 -19.943 1.00 96.69 94 GLU A O 1
ATOM 757 N N . TYR A 1 95 ? 3.982 -3.897 -18.839 1.00 94.38 95 TYR A N 1
ATOM 758 C CA . TYR A 1 95 ? 3.505 -2.515 -18.964 1.00 94.38 95 TYR A CA 1
ATOM 759 C C . TYR A 1 95 ? 3.930 -1.827 -20.271 1.00 94.38 95 TYR A C 1
ATOM 761 O O . TYR A 1 95 ? 3.712 -0.625 -20.438 1.00 94.38 95 TYR A O 1
ATOM 769 N N . GLY A 1 96 ? 4.549 -2.556 -21.208 1.00 93.25 96 GLY A N 1
ATOM 770 C CA . GLY A 1 96 ? 4.949 -2.017 -22.510 1.00 93.25 96 GLY A CA 1
ATOM 771 C C . GLY A 1 96 ? 5.942 -0.855 -22.411 1.00 93.25 96 GLY A C 1
ATOM 772 O O . GLY A 1 96 ? 5.838 0.123 -23.160 1.00 93.25 96 GLY A O 1
ATOM 773 N N . PHE A 1 97 ? 6.890 -0.935 -21.475 1.00 91.31 97 PHE A N 1
ATOM 774 C CA . PHE A 1 97 ? 7.898 0.098 -21.271 1.00 91.31 97 PHE A CA 1
ATOM 775 C C . PHE A 1 97 ? 8.767 0.245 -22.525 1.00 91.31 97 PHE A C 1
ATOM 777 O O . PHE A 1 97 ? 9.489 -0.668 -22.925 1.00 91.31 97 PHE A O 1
ATOM 784 N N . ARG A 1 98 ? 8.706 1.419 -23.159 1.00 86.38 98 ARG A N 1
ATOM 785 C CA . ARG A 1 98 ? 9.470 1.731 -24.370 1.00 86.38 98 ARG A CA 1
ATOM 786 C C . ARG A 1 98 ? 10.698 2.547 -23.997 1.00 86.38 98 ARG A C 1
ATOM 788 O O . ARG A 1 98 ? 10.568 3.654 -23.482 1.00 86.38 98 ARG A O 1
ATOM 795 N N . HIS A 1 99 ? 11.889 2.034 -24.297 1.00 76.56 99 HIS A N 1
ATOM 796 C CA . HIS A 1 99 ? 13.092 2.862 -24.291 1.00 76.56 99 HIS A CA 1
ATOM 797 C C . HIS A 1 99 ? 12.969 3.910 -25.396 1.00 76.56 99 HIS A C 1
ATOM 799 O O . HIS A 1 99 ? 13.062 3.592 -26.581 1.00 76.56 99 HIS A O 1
ATOM 805 N N . ARG A 1 100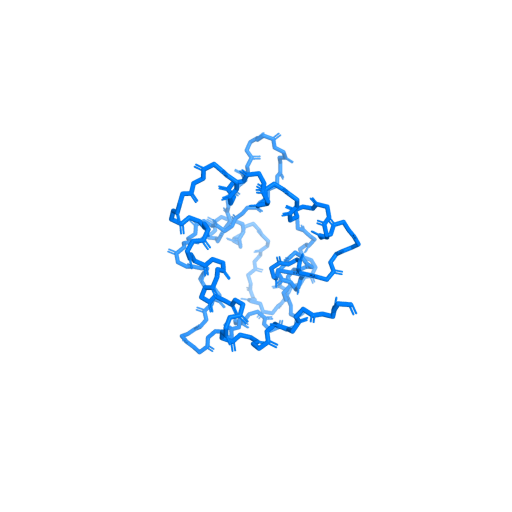 ? 12.739 5.166 -25.007 1.00 71.00 100 ARG A N 1
ATOM 806 C CA . ARG A 1 100 ? 13.044 6.294 -25.883 1.00 71.00 100 ARG A CA 1
ATOM 807 C C . ARG A 1 100 ? 14.564 6.421 -25.898 1.00 71.00 100 ARG A C 1
ATOM 809 O O . ARG A 1 100 ? 15.148 6.753 -24.872 1.00 71.00 100 ARG A O 1
ATOM 816 N N . ARG A 1 101 ? 15.169 6.027 -27.018 1.00 55.94 101 ARG A N 1
ATOM 817 C CA . ARG A 1 101 ? 16.548 6.397 -27.347 1.00 55.94 101 ARG A CA 1
ATOM 818 C C . ARG A 1 101 ? 16.606 7.867 -27.722 1.00 55.94 101 ARG A C 1
ATOM 820 O O . ARG A 1 101 ? 15.600 8.345 -28.297 1.00 55.94 101 ARG A O 1
#

Radius of gyration: 18.86 Å; chains: 1; bounding box: 45×26×50 Å

pLDDT: mean 86.59, std 11.28, range [49.5, 98.06]

Foldseek 3Di:
DPQVLVPVPPDDPVVCCVPFWDADPVPRDIDGPDPPRPQADPVRDGVSVPSDDPVRVCPVVCPPPCNVVVCVVLVVVLVPDVVSVVVVVVVCVVVVPDDDD

Secondary structure (DSSP, 8-state):
---TTGGGSSS-HHHHHHHHEEEETTTTEEEESSSS-TTB-TTS-BTTGGG--HHHHHTT-TT-TTHHHHTHHHHHHHHH-HHHHHHHHHHHHHTT-----

Sequence (101 aa):
MSFSGLSGLGMSKEEFIAEYLKEKPADGRYTTQHRPCDFLDADGSCKLGEHRPESCKKFPYTDQPERLHSLYSMLEAIEVCPVAFEIYERLKKEYGFRHRR